Protein AF-A0A920HC04-F1 (afdb_monomer_lite)

pLDDT: mean 74.44, std 14.67, range [36.25, 90.38]

Secondary structure (DSSP, 8-state):
-------S--S--HHHHHHHHHHHHHHHHHHHHHHHHHHHHHHHHHHHS----SSTT----HHHHHHHHHHHHHHHHHTS-SHHHHHHHHHHHS-HHHHHHHHHHHHHHHHHHHHHHHHHHHTT-

Sequence (125 aa):
MNDIKIHNQLSNTPIDQTNRSKDIKLKESTEKMEAAFLNFVFKEMEKTIQKVKIDESSDNNLSSMMFSTVMADSIAEQGGFGLSETIYTSLAEKSFGSDLESLKNNADNFINVIELMKLKEMNSK

Structure (mmCIF, N/CA/C/O backbone):
data_AF-A0A920HC04-F1
#
_entry.id   AF-A0A920HC04-F1
#
loop_
_atom_site.group_PDB
_atom_site.id
_atom_site.type_symbol
_atom_site.label_atom_id
_atom_site.label_alt_id
_atom_site.label_comp_id
_atom_site.label_asym_id
_atom_site.label_entity_id
_atom_site.label_seq_id
_atom_site.pdbx_PDB_ins_code
_atom_site.Cartn_x
_atom_site.Cartn_y
_atom_site.Cartn_z
_atom_site.occupancy
_atom_site.B_iso_or_equiv
_atom_site.auth_seq_id
_atom_site.auth_comp_id
_atom_site.auth_asym_id
_atom_site.auth_atom_id
_atom_site.pdbx_PDB_model_num
ATOM 1 N N . MET A 1 1 ? -56.610 2.625 14.681 1.00 36.25 1 MET A N 1
ATOM 2 C CA . MET A 1 1 ? -55.980 2.655 13.347 1.00 36.25 1 MET A CA 1
ATOM 3 C C . MET A 1 1 ? -54.693 3.444 13.492 1.00 36.25 1 MET A C 1
ATOM 5 O O . MET A 1 1 ? -54.734 4.663 13.569 1.00 36.25 1 MET A O 1
ATOM 9 N N . ASN A 1 2 ? -53.599 2.715 13.717 1.00 40.47 2 ASN A N 1
ATOM 10 C CA . ASN A 1 2 ? -52.243 3.232 13.878 1.00 40.47 2 ASN A CA 1
ATOM 11 C C . ASN A 1 2 ? -51.518 2.976 12.561 1.00 40.47 2 ASN A C 1
ATOM 13 O O . ASN A 1 2 ? -51.006 1.878 12.371 1.00 40.47 2 ASN A O 1
ATOM 17 N N . ASP A 1 3 ? -51.466 3.973 11.686 1.00 44.91 3 ASP A N 1
ATOM 18 C CA . ASP A 1 3 ? -50.727 3.871 10.432 1.00 44.91 3 ASP A CA 1
ATOM 19 C C . ASP A 1 3 ? -49.570 4.875 10.439 1.00 44.91 3 ASP A C 1
ATOM 21 O O . ASP A 1 3 ? -49.711 6.064 10.163 1.00 44.91 3 ASP A O 1
ATOM 25 N N . ILE A 1 4 ? -48.422 4.356 10.881 1.00 49.97 4 ILE A N 1
ATOM 26 C CA . ILE A 1 4 ? -47.101 4.515 10.262 1.00 49.97 4 ILE A CA 1
ATOM 27 C C . ILE A 1 4 ? -46.841 5.911 9.661 1.00 49.97 4 ILE A C 1
ATOM 29 O O . ILE A 1 4 ? -46.933 6.138 8.458 1.00 49.97 4 ILE A O 1
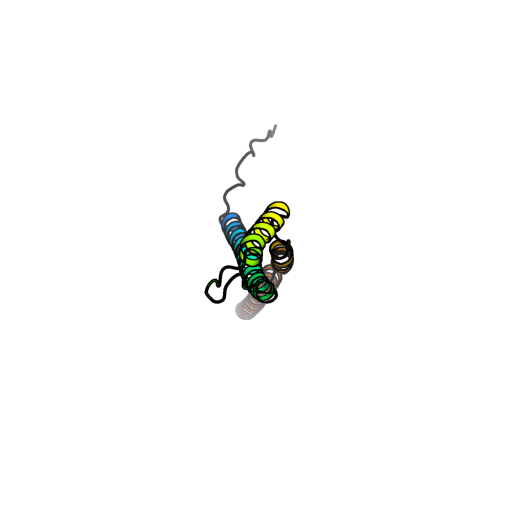ATOM 33 N N . LYS A 1 5 ? -46.389 6.834 10.512 1.00 48.19 5 LYS A N 1
ATOM 34 C CA . LYS A 1 5 ? -45.543 7.969 10.109 1.00 48.19 5 LYS A CA 1
ATOM 35 C C . LYS A 1 5 ? -44.256 7.986 10.928 1.00 48.19 5 LYS A C 1
ATOM 37 O O . LYS A 1 5 ? -43.932 8.968 11.583 1.00 48.19 5 LYS A O 1
ATOM 42 N N . ILE A 1 6 ? -43.523 6.876 10.890 1.00 48.75 6 ILE A N 1
ATOM 43 C CA . ILE A 1 6 ? -42.114 6.847 11.289 1.00 48.75 6 ILE A CA 1
ATOM 44 C C . ILE A 1 6 ? -41.311 6.559 10.025 1.00 48.75 6 ILE A C 1
ATOM 46 O O . ILE A 1 6 ? -40.970 5.424 9.709 1.00 48.75 6 ILE A O 1
ATOM 50 N N . HIS A 1 7 ? -41.085 7.607 9.242 1.00 49.78 7 HIS A N 1
ATOM 51 C CA . HIS A 1 7 ? -40.088 7.597 8.184 1.00 49.78 7 HIS A CA 1
ATOM 52 C C . HIS A 1 7 ? -39.201 8.827 8.376 1.00 49.78 7 HIS A C 1
ATOM 54 O O . HIS A 1 7 ? -39.704 9.943 8.486 1.00 49.78 7 HIS A O 1
ATOM 60 N N . ASN A 1 8 ? -37.890 8.581 8.411 1.00 48.53 8 ASN A N 1
ATOM 61 C CA . ASN A 1 8 ? -36.788 9.548 8.368 1.00 48.53 8 ASN A CA 1
ATOM 62 C C . ASN A 1 8 ? -36.451 10.384 9.609 1.00 48.53 8 ASN A C 1
ATOM 64 O O . ASN A 1 8 ? -36.326 11.601 9.522 1.00 48.53 8 ASN A O 1
ATOM 68 N N . GLN A 1 9 ? -36.116 9.731 10.723 1.00 42.62 9 GLN A N 1
ATOM 69 C CA . GLN A 1 9 ? -35.203 10.336 11.706 1.00 42.62 9 GLN A CA 1
ATOM 70 C C . GLN A 1 9 ? -34.185 9.315 12.223 1.00 42.62 9 GLN A C 1
ATOM 72 O O . GLN A 1 9 ? -34.245 8.923 13.378 1.00 42.62 9 GLN A O 1
ATOM 77 N N . LEU A 1 10 ? -33.265 8.851 11.371 1.00 45.19 10 LEU A N 1
ATOM 78 C CA . LEU A 1 10 ? -32.133 8.009 11.802 1.00 45.19 10 LEU A CA 1
ATOM 79 C C . LEU A 1 10 ? -30.861 8.224 10.961 1.00 45.19 10 LEU A C 1
ATOM 81 O O . LEU A 1 10 ? -30.045 7.326 10.801 1.00 45.19 10 LEU A O 1
ATOM 85 N N . SER A 1 11 ? -30.653 9.430 10.437 1.00 43.34 11 SER A N 1
ATOM 86 C CA . SER A 1 11 ? -29.382 9.805 9.811 1.00 43.34 11 SER A CA 1
ATOM 87 C C . SER A 1 11 ? -28.972 11.172 10.333 1.00 43.34 11 SER A C 1
ATOM 89 O O . SER A 1 11 ? -29.410 12.167 9.770 1.00 43.34 11 SER A O 1
ATOM 91 N N . ASN A 1 12 ? -28.265 11.218 11.466 1.00 47.62 12 ASN A N 1
ATOM 92 C CA . ASN A 1 12 ? -27.355 12.297 11.893 1.00 47.62 12 ASN A CA 1
ATOM 93 C C . ASN A 1 12 ? -26.950 12.075 13.362 1.00 47.62 12 ASN A C 1
ATOM 95 O O . ASN A 1 12 ? -27.324 12.834 14.254 1.00 47.62 12 ASN A O 1
ATOM 99 N N . THR A 1 13 ? -26.174 11.024 13.625 1.00 41.66 13 THR A N 1
ATOM 100 C CA . THR A 1 13 ? -25.407 10.880 14.870 1.00 41.66 13 THR A CA 1
ATOM 101 C C . THR A 1 13 ? -23.930 11.182 14.567 1.00 41.66 13 THR A C 1
ATOM 103 O O . THR A 1 13 ? -23.365 10.568 13.662 1.00 41.66 13 THR A O 1
ATOM 106 N N . PRO A 1 14 ? -23.256 12.087 15.307 1.00 53.41 14 PRO A N 1
ATOM 107 C CA . PRO A 1 14 ? -21.858 12.493 15.052 1.00 53.41 14 PRO A CA 1
ATOM 108 C C . PRO A 1 14 ? -20.814 11.358 15.181 1.00 53.41 14 PRO A C 1
ATOM 110 O O . PRO A 1 14 ? -19.645 11.521 14.829 1.00 53.41 14 PRO A O 1
ATOM 113 N N . ILE A 1 15 ? -21.237 10.185 15.655 1.00 51.94 15 ILE A N 1
ATOM 114 C CA . ILE A 1 15 ? -20.418 8.979 15.839 1.00 51.94 15 ILE A CA 1
ATOM 115 C C . ILE A 1 15 ? -20.092 8.303 14.490 1.00 51.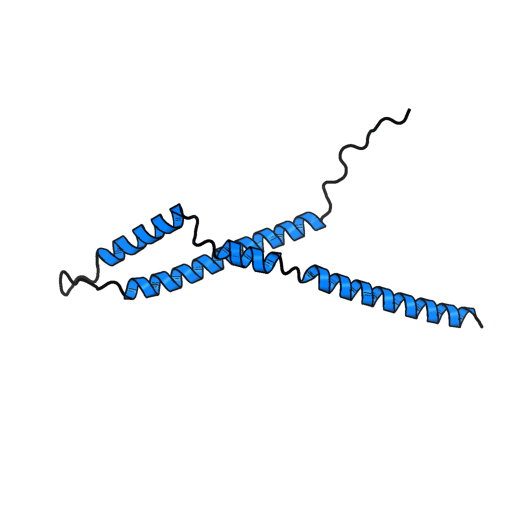94 15 ILE A C 1
ATOM 117 O O . ILE A 1 15 ? -19.024 7.713 14.336 1.00 51.94 15 ILE A O 1
ATOM 121 N N . ASP A 1 16 ? -20.959 8.438 13.484 1.00 53.81 16 ASP A N 1
ATOM 122 C CA . ASP A 1 16 ? -20.787 7.779 12.180 1.00 53.81 16 ASP A CA 1
ATOM 123 C C . ASP A 1 16 ? -19.748 8.504 11.295 1.00 53.81 16 ASP A C 1
ATOM 125 O O . ASP A 1 16 ? -18.893 7.903 10.643 1.00 53.81 16 ASP A O 1
ATOM 129 N N . GLN A 1 17 ? -19.716 9.838 11.365 1.00 56.88 17 GLN A N 1
ATOM 130 C CA . GLN A 1 17 ? -18.765 10.658 10.605 1.00 56.88 17 GLN A CA 1
ATOM 131 C C . GLN A 1 17 ? -17.318 10.514 11.098 1.00 56.88 17 GLN A C 1
ATOM 133 O O . GLN A 1 17 ? -16.377 10.569 10.300 1.00 56.88 17 GLN A O 1
ATOM 138 N N . THR A 1 18 ? -17.119 10.326 12.405 1.00 60.94 18 THR A N 1
ATOM 139 C CA . THR A 1 18 ? -15.781 10.205 13.004 1.00 60.94 18 THR A CA 1
ATOM 140 C C . THR A 1 18 ? -15.141 8.849 12.720 1.00 60.94 18 THR A C 1
ATOM 142 O O . THR A 1 18 ? -13.950 8.807 12.411 1.00 60.94 18 THR A O 1
ATOM 145 N N . ASN A 1 19 ? -15.916 7.761 12.739 1.00 66.06 19 ASN A N 1
ATOM 146 C CA . ASN A 1 19 ? -15.438 6.444 12.313 1.00 66.06 19 ASN A CA 1
ATOM 147 C C . ASN A 1 19 ? -15.133 6.413 10.816 1.00 66.06 19 ASN A C 1
ATOM 149 O O . ASN A 1 19 ? -14.036 6.013 10.436 1.00 66.06 19 ASN A O 1
ATOM 153 N N . ARG A 1 20 ? -16.019 6.960 9.977 1.00 69.75 20 ARG A N 1
ATOM 154 C CA . ARG A 1 20 ? -15.779 7.058 8.531 1.00 69.75 20 ARG A CA 1
ATOM 155 C C . ARG A 1 20 ? -14.534 7.883 8.191 1.00 69.75 20 ARG A C 1
ATOM 157 O O . ARG A 1 20 ? -13.772 7.525 7.304 1.00 69.75 20 ARG A O 1
ATOM 164 N N . SER A 1 21 ? -14.278 8.962 8.933 1.00 73.12 21 SER A N 1
ATOM 165 C CA . SER A 1 21 ? -13.070 9.781 8.749 1.00 73.12 21 SER A CA 1
ATOM 166 C C . SER A 1 21 ? -11.784 9.070 9.185 1.00 73.12 21 SER A C 1
ATOM 168 O O . SER A 1 21 ? -10.731 9.298 8.591 1.00 73.12 21 SER A O 1
ATOM 170 N N . LYS A 1 22 ? -11.835 8.234 10.231 1.00 75.69 22 LYS A N 1
ATOM 171 C CA . LYS A 1 22 ? -10.694 7.403 10.653 1.00 75.69 22 LYS A CA 1
ATOM 172 C C . LYS A 1 22 ? -10.409 6.301 9.640 1.00 75.69 22 LYS A C 1
ATOM 174 O O . LYS A 1 22 ? -9.249 6.070 9.325 1.00 75.69 22 LYS A O 1
ATOM 179 N N . ASP A 1 23 ? -11.460 5.684 9.121 1.00 80.88 23 ASP A N 1
ATOM 180 C CA . ASP A 1 23 ? -11.387 4.611 8.137 1.00 80.88 23 ASP A CA 1
ATOM 181 C C . ASP A 1 23 ? -10.747 5.073 6.819 1.00 80.88 23 ASP A C 1
ATOM 183 O O . ASP A 1 23 ? -9.769 4.490 6.355 1.00 80.88 23 ASP A O 1
ATOM 187 N N . ILE A 1 24 ? -11.194 6.223 6.298 1.00 83.44 24 ILE A N 1
ATOM 188 C CA . ILE A 1 24 ? -10.595 6.866 5.118 1.00 83.44 24 ILE A CA 1
ATOM 189 C C . ILE A 1 24 ? -9.105 7.153 5.350 1.00 83.44 24 ILE A C 1
ATOM 191 O O . ILE A 1 24 ? -8.270 6.832 4.509 1.00 83.44 24 ILE A O 1
ATOM 195 N N . LYS A 1 25 ? -8.746 7.712 6.514 1.00 86.06 25 LYS A N 1
ATOM 196 C CA . LYS A 1 25 ? -7.341 7.993 6.850 1.00 86.06 25 LYS A CA 1
ATOM 197 C C . LYS A 1 25 ? -6.501 6.728 6.981 1.00 86.06 25 LYS A C 1
ATOM 199 O O . LYS A 1 25 ? -5.321 6.760 6.630 1.00 86.06 25 LYS A O 1
ATOM 204 N N . LEU A 1 26 ? -7.070 5.648 7.512 1.00 85.00 26 LEU A N 1
ATOM 205 C CA . LEU A 1 26 ? -6.386 4.366 7.630 1.00 85.00 26 LEU A CA 1
ATOM 206 C C . LEU A 1 26 ? -6.077 3.820 6.237 1.00 85.00 26 LEU A C 1
ATOM 208 O O . LEU A 1 26 ? -4.915 3.537 5.956 1.00 85.00 26 LEU A O 1
ATOM 212 N N . LYS A 1 27 ? -7.074 3.800 5.348 1.00 87.12 27 LYS A N 1
ATOM 213 C CA . LYS A 1 27 ? -6.906 3.381 3.956 1.00 87.12 27 LYS A CA 1
ATOM 214 C C . LYS A 1 27 ? -5.839 4.206 3.227 1.00 87.12 27 LYS A C 1
ATOM 216 O O . LYS A 1 27 ? -4.856 3.647 2.745 1.00 87.12 27 LYS A O 1
ATOM 221 N N . GLU A 1 28 ? -5.938 5.535 3.265 1.00 88.25 28 GLU A N 1
ATOM 222 C CA . GLU A 1 28 ? -4.935 6.425 2.656 1.00 88.25 28 GLU A CA 1
ATOM 223 C C . GLU A 1 28 ? -3.521 6.204 3.221 1.00 88.25 28 GLU A C 1
ATOM 225 O O . GLU A 1 28 ? -2.522 6.322 2.510 1.00 88.25 28 GLU A O 1
ATOM 230 N N . SER A 1 29 ? -3.408 5.912 4.519 1.00 88.75 29 SER A N 1
ATOM 231 C CA . SER A 1 29 ? -2.110 5.658 5.154 1.00 88.75 29 SER A CA 1
ATOM 232 C C . SER A 1 29 ? -1.509 4.338 4.676 1.00 88.75 29 SER A C 1
ATOM 234 O O . SER A 1 29 ? -0.306 4.274 4.419 1.00 88.75 29 SER A O 1
ATOM 236 N N . THR A 1 30 ? -2.336 3.304 4.509 1.00 89.81 30 THR A N 1
ATOM 237 C CA . THR A 1 30 ? -1.898 2.011 3.971 1.00 89.81 30 THR A CA 1
ATOM 238 C C . THR A 1 30 ? -1.505 2.090 2.495 1.00 89.81 30 THR A C 1
ATOM 240 O O . THR A 1 30 ? -0.485 1.519 2.116 1.00 89.81 30 THR A O 1
ATOM 243 N N . GLU A 1 31 ? -2.216 2.878 1.683 1.00 89.81 31 GLU A N 1
ATOM 244 C CA . GLU A 1 31 ? -1.852 3.160 0.285 1.00 89.81 31 GLU A CA 1
ATOM 245 C C . GLU A 1 31 ? -0.503 3.890 0.192 1.00 89.81 31 GLU A C 1
ATOM 247 O O . GLU A 1 31 ? 0.375 3.514 -0.586 1.00 89.81 31 GLU A O 1
ATOM 252 N N . LYS A 1 32 ? -0.276 4.900 1.045 1.00 89.44 32 LYS A N 1
ATOM 253 C CA . LYS A 1 32 ? 1.016 5.607 1.115 1.00 89.44 32 LYS A CA 1
ATOM 254 C C . LYS A 1 32 ? 2.159 4.694 1.554 1.00 89.44 32 LYS A C 1
ATOM 256 O O . LYS A 1 32 ? 3.279 4.849 1.067 1.00 89.44 32 LYS A O 1
ATOM 261 N N . MET A 1 33 ? 1.894 3.760 2.464 1.00 90.00 33 MET A N 1
ATOM 262 C CA . MET A 1 33 ? 2.881 2.782 2.916 1.00 90.00 33 MET A CA 1
ATOM 263 C C . MET A 1 33 ? 3.286 1.834 1.782 1.00 90.00 33 MET A C 1
ATOM 265 O O . MET A 1 33 ? 4.481 1.622 1.570 1.00 90.00 33 MET A O 1
ATOM 269 N N . GLU A 1 34 ? 2.315 1.325 1.019 1.00 88.69 34 GLU A N 1
ATOM 270 C CA . GLU A 1 34 ? 2.575 0.526 -0.181 1.00 88.69 34 GLU A CA 1
ATOM 271 C C . GLU A 1 34 ? 3.394 1.325 -1.203 1.00 88.69 34 GLU A C 1
ATOM 273 O O . GLU A 1 34 ? 4.445 0.863 -1.638 1.00 88.69 34 GLU A O 1
ATOM 278 N N . ALA A 1 35 ? 3.006 2.566 -1.507 1.00 88.94 35 ALA A N 1
ATOM 279 C CA . ALA A 1 35 ? 3.747 3.416 -2.438 1.00 88.94 35 ALA A CA 1
ATOM 280 C C . ALA A 1 35 ? 5.205 3.659 -2.001 1.00 88.94 35 ALA A C 1
ATOM 282 O O . ALA A 1 35 ? 6.125 3.628 -2.823 1.00 88.94 35 ALA A O 1
ATOM 283 N N . ALA A 1 36 ? 5.447 3.891 -0.708 1.00 88.62 36 ALA A N 1
ATOM 284 C CA . ALA A 1 36 ? 6.797 4.062 -0.175 1.00 88.62 36 ALA A CA 1
ATOM 285 C C . ALA A 1 36 ? 7.632 2.778 -0.302 1.00 88.62 36 ALA A C 1
ATOM 287 O O . ALA A 1 36 ? 8.801 2.837 -0.693 1.00 88.62 36 ALA A O 1
ATOM 288 N N . PHE A 1 37 ? 7.026 1.624 -0.016 1.00 90.38 37 PHE A N 1
ATOM 289 C CA . PHE A 1 37 ? 7.671 0.324 -0.155 1.00 90.38 37 PHE A CA 1
ATOM 290 C C . PHE A 1 37 ? 8.025 0.017 -1.613 1.00 90.38 37 PHE A C 1
ATOM 292 O O . PHE A 1 37 ? 9.167 -0.327 -1.907 1.00 90.38 37 PHE A O 1
ATOM 299 N N . LEU A 1 38 ? 7.089 0.217 -2.541 1.00 88.62 38 LEU A N 1
ATOM 300 C CA . LEU A 1 38 ? 7.322 -0.013 -3.965 1.00 88.62 38 LEU A CA 1
ATOM 301 C C . LEU A 1 38 ? 8.416 0.897 -4.515 1.00 88.62 38 LEU A C 1
ATOM 303 O O . LEU A 1 38 ? 9.309 0.424 -5.208 1.00 88.62 38 LEU A O 1
ATOM 307 N N . ASN A 1 39 ? 8.425 2.174 -4.131 1.00 87.19 39 ASN A N 1
ATOM 308 C CA . ASN A 1 39 ? 9.513 3.083 -4.489 1.00 87.19 39 ASN A CA 1
ATOM 309 C C . ASN A 1 39 ? 10.876 2.594 -3.990 1.00 87.19 39 ASN A C 1
ATOM 311 O O . ASN A 1 39 ? 11.876 2.737 -4.693 1.00 87.19 39 ASN A O 1
ATOM 315 N N . PHE A 1 40 ? 10.938 2.036 -2.780 1.00 88.19 40 PHE A N 1
ATOM 316 C CA . PHE A 1 40 ? 12.170 1.456 -2.257 1.00 88.19 40 PHE A CA 1
ATOM 317 C C . PHE A 1 40 ? 12.603 0.238 -3.082 1.00 88.19 40 PHE A C 1
ATOM 319 O O . PHE A 1 40 ? 13.737 0.191 -3.554 1.00 88.19 40 PHE A O 1
ATOM 326 N N . VAL A 1 41 ? 11.689 -0.703 -3.329 1.00 89.00 41 VAL A N 1
ATOM 327 C CA . VAL A 1 41 ? 11.975 -1.917 -4.104 1.00 89.00 41 VAL A CA 1
ATOM 328 C C . VAL A 1 41 ? 12.379 -1.578 -5.540 1.00 89.00 41 VAL A C 1
ATOM 330 O O . VAL A 1 41 ? 13.380 -2.100 -6.020 1.00 89.00 41 VAL A O 1
ATOM 333 N N . PHE A 1 42 ? 11.675 -0.670 -6.219 1.00 87.31 42 PHE A N 1
ATOM 334 C CA . PHE A 1 42 ? 12.006 -0.267 -7.588 1.00 87.31 42 PHE A CA 1
ATOM 335 C C . PHE A 1 42 ? 13.357 0.407 -7.696 1.00 87.31 42 PHE A C 1
ATOM 337 O O . PHE A 1 42 ? 14.086 0.109 -8.635 1.00 87.31 42 PHE A O 1
ATOM 344 N N . LYS A 1 43 ? 13.738 1.235 -6.721 1.00 85.88 43 LYS A N 1
ATOM 345 C CA . LYS A 1 43 ? 15.086 1.813 -6.687 1.00 85.88 43 LYS A CA 1
ATOM 346 C C . LYS A 1 43 ? 16.165 0.747 -6.546 1.00 85.88 43 LYS A C 1
ATOM 348 O O . LYS A 1 43 ? 17.207 0.860 -7.182 1.00 85.88 43 LYS A O 1
ATOM 353 N N . GLU A 1 44 ? 15.944 -0.279 -5.727 1.00 87.94 44 GLU A N 1
ATOM 354 C CA . GLU A 1 44 ? 16.901 -1.384 -5.615 1.00 87.94 44 GLU A CA 1
ATOM 355 C C . GLU A 1 44 ? 16.920 -2.255 -6.877 1.00 87.94 44 GLU A C 1
ATOM 357 O O . GLU A 1 44 ? 17.995 -2.622 -7.347 1.00 87.94 44 GLU A O 1
ATOM 362 N N . MET A 1 45 ? 15.760 -2.522 -7.483 1.00 86.38 45 MET A N 1
ATOM 363 C CA . MET A 1 45 ? 15.676 -3.256 -8.749 1.00 86.38 45 MET A CA 1
ATOM 364 C C . MET A 1 45 ? 16.343 -2.494 -9.897 1.00 86.38 45 MET A C 1
ATOM 366 O O . MET A 1 45 ? 17.080 -3.096 -10.675 1.00 86.38 45 MET A O 1
ATOM 370 N N . GLU A 1 46 ? 16.178 -1.174 -9.971 1.00 82.94 46 GLU A N 1
ATOM 371 C CA . GLU A 1 46 ? 16.813 -0.336 -10.989 1.00 82.94 46 GLU A CA 1
ATOM 372 C C . GLU A 1 46 ? 18.346 -0.440 -10.941 1.00 82.94 46 GLU A C 1
ATOM 374 O O . GLU A 1 46 ? 18.996 -0.514 -11.984 1.00 82.94 46 GLU A O 1
ATOM 379 N N . LYS A 1 47 ? 18.945 -0.543 -9.745 1.00 83.56 47 LYS A N 1
ATOM 380 C CA . LYS A 1 47 ? 20.401 -0.729 -9.595 1.00 83.56 47 LYS A CA 1
ATOM 381 C C . LYS A 1 47 ? 20.912 -2.036 -10.202 1.00 83.56 47 LYS A C 1
ATOM 383 O O . LYS A 1 47 ? 22.093 -2.119 -10.532 1.00 83.56 47 LYS A O 1
ATOM 388 N N . THR A 1 48 ? 20.055 -3.049 -10.339 1.00 84.44 48 THR A N 1
ATOM 389 C CA . THR A 1 48 ? 20.421 -4.337 -10.954 1.00 84.44 48 THR A CA 1
ATOM 390 C C . THR A 1 48 ? 20.419 -4.289 -12.482 1.00 84.44 48 THR A C 1
ATOM 392 O O . THR A 1 48 ? 20.978 -5.178 -13.128 1.00 84.44 48 THR A O 1
ATOM 395 N N . ILE A 1 49 ? 19.838 -3.243 -13.078 1.00 78.06 49 ILE A N 1
ATOM 396 C CA . ILE A 1 49 ? 19.822 -3.065 -14.527 1.00 78.06 49 ILE A CA 1
ATOM 397 C C . ILE A 1 49 ? 21.231 -2.693 -14.977 1.00 78.06 49 ILE A C 1
ATOM 399 O O . ILE A 1 49 ? 21.750 -1.618 -14.666 1.00 78.06 49 ILE A O 1
ATOM 403 N N . GLN A 1 50 ? 21.857 -3.591 -15.740 1.00 67.00 50 GLN A N 1
ATOM 404 C CA . GLN A 1 50 ? 23.185 -3.362 -16.296 1.00 67.00 50 GLN A CA 1
ATOM 405 C C . GLN A 1 50 ? 23.174 -2.090 -17.143 1.00 67.00 50 GLN A C 1
ATOM 407 O O . GLN A 1 50 ? 22.473 -2.015 -18.154 1.00 67.00 50 GLN A O 1
ATOM 412 N N . LYS A 1 51 ? 23.959 -1.091 -16.727 1.00 66.44 51 LYS A N 1
ATOM 413 C CA . LYS A 1 51 ? 24.200 0.137 -17.489 1.00 66.44 51 LYS A CA 1
ATOM 414 C C . LYS A 1 51 ? 25.019 -0.200 -18.728 1.00 66.44 51 LYS A C 1
ATOM 416 O O . LYS A 1 51 ? 26.244 -0.250 -18.664 1.00 66.44 51 LYS A O 1
ATOM 421 N N . VAL A 1 52 ? 24.341 -0.464 -19.845 1.00 58.56 52 VAL A N 1
ATOM 422 C CA . VAL A 1 52 ? 24.996 -0.605 -21.148 1.00 58.56 52 VAL A CA 1
ATOM 423 C C . VAL A 1 52 ? 25.506 0.779 -21.535 1.00 58.56 52 VAL A C 1
ATOM 425 O O . VAL A 1 52 ? 24.738 1.640 -21.957 1.00 58.56 52 VAL A O 1
ATOM 428 N N . LYS A 1 53 ? 26.801 1.019 -21.317 1.00 56.28 53 LYS A N 1
ATOM 429 C CA . LYS A 1 53 ? 27.463 2.248 -21.752 1.00 56.28 53 LYS A CA 1
ATOM 430 C C . LYS A 1 53 ? 27.623 2.186 -23.268 1.00 56.28 53 LYS A C 1
ATOM 432 O O . LYS A 1 53 ? 28.444 1.423 -23.765 1.00 56.28 53 LYS A O 1
ATOM 437 N N . ILE A 1 54 ? 26.805 2.949 -23.988 1.00 61.50 54 ILE A N 1
ATOM 438 C CA . ILE A 1 54 ? 26.920 3.102 -25.449 1.00 61.50 54 ILE A CA 1
ATOM 439 C C . ILE A 1 54 ? 28.085 4.054 -25.795 1.00 61.50 54 ILE A C 1
ATOM 441 O O . ILE A 1 54 ? 28.660 3.948 -26.873 1.00 61.50 54 ILE A O 1
ATOM 445 N N . ASP A 1 55 ? 28.484 4.918 -24.856 1.00 58.06 55 ASP A N 1
ATOM 446 C CA . ASP A 1 55 ? 29.675 5.769 -24.918 1.00 58.06 55 ASP A CA 1
ATOM 447 C C . ASP A 1 55 ? 30.158 6.084 -23.484 1.00 58.06 55 ASP A C 1
ATOM 449 O O . ASP A 1 55 ? 29.347 6.079 -22.551 1.00 58.06 55 ASP A O 1
ATOM 453 N N . GLU A 1 56 ? 31.451 6.364 -23.279 1.00 58.84 56 GLU A N 1
ATOM 454 C CA . GLU A 1 56 ? 32.035 6.682 -21.956 1.00 58.84 56 GLU A CA 1
ATOM 455 C C . GLU A 1 56 ? 31.402 7.925 -21.302 1.00 58.84 56 GLU A C 1
ATOM 457 O O . GLU A 1 56 ? 31.496 8.100 -20.086 1.00 58.84 56 GLU A O 1
ATOM 462 N N . SER A 1 57 ? 30.717 8.748 -22.101 1.00 59.09 57 SER A N 1
ATOM 463 C CA . SER A 1 57 ? 30.096 10.015 -21.714 1.00 59.09 57 SER A CA 1
ATOM 464 C C . SER A 1 57 ? 28.581 9.943 -21.443 1.00 59.09 57 SER A C 1
ATOM 466 O O . SER A 1 57 ? 28.002 10.916 -20.957 1.00 59.09 57 SER A O 1
ATOM 468 N N . SER A 1 58 ? 27.921 8.811 -21.725 1.00 56.22 58 SER A N 1
ATOM 469 C CA . SER A 1 58 ? 26.459 8.677 -21.624 1.00 56.22 58 SER A CA 1
ATOM 470 C C . SER A 1 58 ? 26.038 7.797 -20.445 1.00 56.22 58 SER A C 1
ATOM 472 O O . SER A 1 58 ? 26.019 6.570 -20.543 1.00 56.22 58 SER A O 1
ATOM 474 N N . ASP A 1 59 ? 25.600 8.431 -19.355 1.00 59.12 59 ASP A N 1
ATOM 475 C CA . ASP A 1 59 ? 24.972 7.763 -18.201 1.00 59.12 59 ASP A CA 1
ATOM 476 C C . ASP A 1 59 ? 23.521 7.301 -18.463 1.00 59.12 59 ASP A C 1
ATOM 478 O O . ASP A 1 59 ? 22.920 6.613 -17.632 1.00 59.12 59 ASP A O 1
ATOM 482 N N . ASN A 1 60 ? 22.956 7.642 -19.626 1.00 59.59 60 ASN A N 1
ATOM 483 C CA . ASN A 1 60 ? 21.583 7.310 -19.992 1.00 59.59 60 ASN A CA 1
ATOM 484 C C . ASN A 1 60 ? 21.495 5.886 -20.555 1.00 59.59 60 ASN A C 1
ATOM 486 O O . ASN A 1 60 ? 21.852 5.629 -21.705 1.00 59.59 60 ASN A O 1
ATOM 490 N N . ASN A 1 61 ? 20.989 4.959 -19.742 1.00 69.81 61 ASN A N 1
ATOM 491 C CA . ASN A 1 61 ? 20.681 3.598 -20.164 1.00 69.81 61 ASN A CA 1
ATOM 492 C C . ASN A 1 61 ? 19.198 3.495 -20.541 1.00 69.81 61 ASN A C 1
ATOM 494 O O . ASN A 1 61 ? 18.332 3.590 -19.668 1.00 69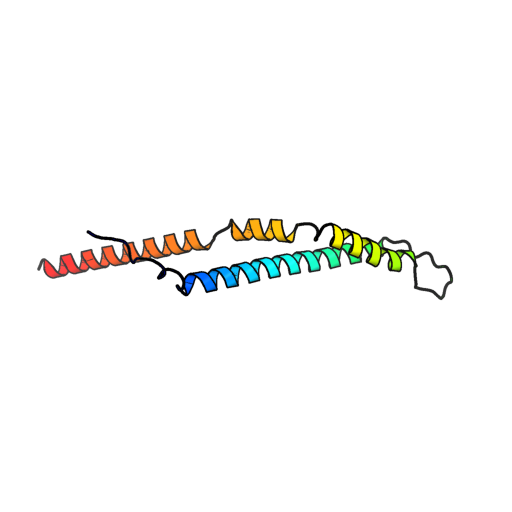.81 61 ASN A O 1
ATOM 498 N N . LEU A 1 62 ? 18.910 3.249 -21.823 1.00 77.00 62 LEU A N 1
ATOM 499 C CA . LEU A 1 62 ? 17.553 3.036 -22.344 1.00 77.00 62 LEU A CA 1
ATOM 500 C C . LEU A 1 62 ? 16.758 2.020 -21.506 1.00 77.00 62 LEU A C 1
ATOM 502 O O . LEU A 1 62 ? 15.568 2.215 -21.273 1.00 77.00 62 LEU A O 1
ATOM 506 N N . SER A 1 63 ? 17.415 0.976 -20.994 1.00 75.50 63 SER A N 1
ATOM 507 C CA . SER A 1 63 ? 16.777 -0.040 -20.154 1.00 75.50 63 SER A CA 1
ATOM 508 C C . SER A 1 63 ? 16.270 0.515 -18.817 1.00 75.50 63 SER A C 1
ATOM 510 O O . SER A 1 63 ? 15.215 0.094 -18.359 1.00 75.50 63 SER A O 1
ATOM 512 N N . SER A 1 64 ? 16.971 1.479 -18.204 1.00 73.62 64 SER A N 1
ATOM 513 C CA . SER A 1 64 ? 16.507 2.161 -16.977 1.00 73.62 64 SER A CA 1
ATOM 514 C C . SER A 1 64 ? 15.356 3.130 -17.284 1.00 73.62 64 SER A C 1
ATOM 516 O O . SER A 1 64 ? 14.383 3.181 -16.531 1.00 73.62 64 SER A O 1
ATOM 518 N N . MET A 1 65 ? 15.386 3.803 -18.443 1.00 78.06 65 MET A N 1
ATOM 519 C CA . MET A 1 65 ? 14.276 4.665 -18.877 1.00 78.06 65 MET A CA 1
ATOM 520 C C . MET A 1 65 ? 12.990 3.862 -19.128 1.00 78.06 65 MET A C 1
ATOM 522 O O . MET A 1 65 ? 11.921 4.258 -18.674 1.00 78.06 65 MET A O 1
ATOM 526 N N . MET A 1 66 ? 13.097 2.710 -19.797 1.00 84.62 66 MET A N 1
ATOM 527 C CA . MET A 1 66 ? 11.958 1.831 -20.097 1.00 84.62 66 MET A CA 1
ATOM 528 C C . MET A 1 66 ? 11.445 1.096 -18.851 1.00 84.62 66 MET A C 1
ATOM 530 O O . MET A 1 66 ? 10.252 0.821 -18.749 1.00 84.62 66 MET A O 1
ATOM 534 N N . PHE A 1 67 ? 12.325 0.794 -17.890 1.00 86.06 67 PHE A N 1
ATOM 535 C CA . PHE A 1 67 ? 11.969 0.089 -16.658 1.00 86.06 67 PHE A CA 1
ATOM 536 C C . PHE A 1 67 ? 10.886 0.812 -15.862 1.00 86.06 67 PHE A C 1
ATOM 538 O O . PHE A 1 67 ? 9.896 0.194 -15.476 1.00 86.06 67 PHE A O 1
ATOM 545 N N . SER A 1 68 ? 11.049 2.121 -15.656 1.00 81.19 68 SER A N 1
ATOM 546 C CA . SER A 1 68 ? 10.080 2.915 -14.895 1.00 81.19 68 SER A CA 1
ATOM 547 C C . SER A 1 68 ? 8.704 2.919 -15.563 1.00 81.19 68 SER A C 1
ATOM 549 O O . SER A 1 68 ? 7.697 2.789 -14.873 1.00 81.19 68 SER A O 1
ATOM 551 N N . THR A 1 69 ? 8.657 3.009 -16.897 1.00 85.38 69 THR A N 1
ATOM 552 C CA . THR A 1 69 ? 7.409 2.967 -17.673 1.00 85.38 69 THR A CA 1
ATOM 553 C C . THR A 1 69 ? 6.724 1.609 -17.567 1.00 85.38 69 THR A C 1
ATOM 555 O O . THR A 1 69 ? 5.565 1.554 -17.178 1.00 85.38 69 THR A O 1
ATOM 558 N N . VAL A 1 70 ? 7.443 0.509 -17.819 1.00 87.06 70 VAL A N 1
ATOM 559 C CA . VAL A 1 70 ? 6.866 -0.848 -17.758 1.00 87.06 70 VAL A CA 1
ATOM 560 C C . VAL A 1 70 ? 6.371 -1.181 -16.351 1.00 87.06 70 VAL A C 1
ATOM 562 O O . VAL A 1 70 ? 5.304 -1.771 -16.191 1.00 87.06 70 VAL A O 1
ATOM 565 N N . MET A 1 71 ? 7.125 -0.787 -15.322 1.00 86.12 71 MET A N 1
ATOM 566 C CA . MET A 1 71 ? 6.703 -0.977 -13.936 1.00 86.12 71 MET A CA 1
ATOM 567 C C . MET A 1 71 ? 5.463 -0.144 -13.612 1.00 86.12 71 MET A C 1
ATOM 569 O O . MET A 1 71 ? 4.520 -0.675 -13.037 1.00 86.12 71 MET A O 1
ATOM 573 N N . ALA A 1 72 ? 5.428 1.134 -14.000 1.00 83.69 72 ALA A N 1
ATOM 574 C CA . ALA A 1 72 ? 4.267 1.988 -13.768 1.00 83.69 72 ALA A CA 1
ATOM 575 C C . ALA A 1 72 ? 3.006 1.457 -14.470 1.00 83.69 72 ALA A C 1
ATOM 577 O O . ALA A 1 72 ? 1.959 1.371 -13.828 1.00 83.69 72 ALA A O 1
ATOM 578 N N . ASP A 1 73 ? 3.120 1.044 -15.735 1.00 85.31 73 ASP A N 1
ATOM 579 C CA . ASP A 1 73 ? 2.012 0.473 -16.508 1.00 85.31 73 ASP A CA 1
ATOM 580 C C . ASP A 1 73 ? 1.497 -0.817 -15.855 1.00 85.31 73 ASP A C 1
ATOM 582 O O . ASP A 1 73 ? 0.303 -0.941 -15.582 1.00 85.31 73 ASP A O 1
ATOM 586 N N . SER A 1 74 ? 2.397 -1.740 -15.492 1.00 86.00 74 SER A N 1
ATOM 587 C CA . SER A 1 74 ? 2.019 -3.003 -14.842 1.00 86.00 74 SER A CA 1
ATOM 588 C C . SER A 1 74 ? 1.313 -2.794 -13.498 1.00 86.00 74 SER A C 1
ATOM 590 O O . SER A 1 74 ? 0.426 -3.570 -13.145 1.00 86.00 74 SER A O 1
ATOM 592 N N . ILE A 1 75 ? 1.711 -1.781 -12.727 1.00 85.19 75 ILE A N 1
ATOM 593 C CA . ILE A 1 75 ? 1.091 -1.461 -11.433 1.00 85.19 75 ILE A CA 1
ATOM 594 C C . ILE A 1 75 ? -0.269 -0.809 -11.632 1.00 85.19 75 ILE A C 1
ATOM 596 O O . ILE A 1 75 ? -1.205 -1.124 -10.899 1.00 85.19 75 ILE A O 1
ATOM 600 N N . ALA A 1 76 ? -0.380 0.099 -12.603 1.00 81.00 76 ALA A N 1
ATOM 601 C CA . ALA A 1 76 ? -1.633 0.764 -12.924 1.00 81.00 76 ALA A CA 1
ATOM 602 C C . ALA A 1 76 ? -2.689 -0.243 -13.403 1.00 81.00 76 ALA A C 1
ATOM 604 O O . ALA A 1 76 ? -3.833 -0.168 -12.960 1.00 81.00 76 ALA A O 1
ATOM 605 N N . GLU A 1 77 ? -2.303 -1.219 -14.234 1.00 80.19 77 GLU A N 1
ATOM 606 C CA . GLU A 1 77 ? -3.187 -2.303 -14.685 1.00 80.19 77 GLU A CA 1
ATOM 607 C C . GLU A 1 77 ? -3.661 -3.207 -13.538 1.00 80.19 77 GLU A C 1
ATOM 609 O O . GLU A 1 77 ? -4.821 -3.616 -13.514 1.00 80.19 77 GLU A O 1
ATOM 614 N N . GLN A 1 78 ? -2.786 -3.508 -12.574 1.00 79.31 78 GLN A N 1
ATOM 615 C CA . GLN A 1 78 ? -3.121 -4.358 -11.424 1.00 79.31 78 GLN A CA 1
ATOM 616 C C . GLN A 1 78 ? -3.805 -3.594 -10.280 1.00 79.31 78 GLN A C 1
ATOM 618 O O . GLN A 1 78 ? -4.342 -4.214 -9.365 1.00 79.31 78 GLN A O 1
ATOM 623 N N . GLY A 1 79 ? -3.831 -2.258 -10.335 1.00 74.94 79 GLY A N 1
ATOM 624 C CA . GLY A 1 79 ? -4.374 -1.418 -9.267 1.00 74.94 79 GLY A CA 1
ATOM 625 C C . GLY A 1 79 ? -3.510 -1.407 -8.000 1.00 74.94 79 GLY A C 1
ATOM 626 O O . GLY A 1 79 ? -4.039 -1.221 -6.907 1.00 74.94 79 GLY A O 1
ATOM 627 N N . GLY A 1 80 ? -2.196 -1.613 -8.132 1.00 81.56 80 GLY A N 1
ATOM 628 C CA . GLY A 1 80 ? -1.277 -1.830 -7.009 1.00 81.56 80 GLY A CA 1
ATOM 629 C C . GLY A 1 80 ? -0.898 -3.302 -6.822 1.00 81.56 80 GLY A C 1
ATOM 630 O O . GLY A 1 80 ? -1.253 -4.155 -7.628 1.00 81.56 80 GLY A O 1
ATOM 631 N N . PHE A 1 81 ? -0.167 -3.610 -5.748 1.00 84.62 81 PHE A N 1
ATOM 632 C CA . PHE A 1 81 ? 0.183 -4.988 -5.373 1.00 84.62 81 PHE A CA 1
ATOM 633 C C . PHE A 1 81 ? -0.798 -5.578 -4.348 1.00 84.62 81 PHE A C 1
ATOM 635 O O . PHE A 1 81 ? -0.630 -6.718 -3.914 1.00 84.62 81 PHE A O 1
ATOM 642 N N . GLY A 1 82 ? -1.813 -4.811 -3.931 1.00 85.38 82 GLY A N 1
ATOM 643 C CA . GLY A 1 82 ? -2.812 -5.236 -2.946 1.00 85.38 82 GLY A CA 1
ATOM 644 C C . GLY A 1 82 ? -2.267 -5.320 -1.517 1.00 85.38 82 GLY A C 1
ATOM 645 O O . GLY A 1 82 ? -2.932 -5.851 -0.620 1.00 85.38 82 GLY A O 1
ATOM 646 N N . LEU A 1 83 ? -1.062 -4.792 -1.275 1.00 87.75 83 LEU A N 1
ATOM 647 C CA . LEU A 1 83 ? -0.474 -4.768 0.062 1.00 87.75 83 LEU A CA 1
ATOM 648 C C . LEU A 1 83 ? -1.244 -3.807 0.963 1.00 87.75 83 LEU A C 1
ATOM 650 O O . LEU A 1 83 ? -1.515 -4.147 2.113 1.00 87.75 83 LEU A O 1
ATOM 654 N N . SER A 1 84 ? -1.639 -2.645 0.437 1.00 88.38 84 SER A N 1
ATOM 655 C CA . SER A 1 84 ? -2.462 -1.675 1.164 1.00 88.38 84 SER A CA 1
ATOM 656 C C . SER A 1 84 ? -3.760 -2.295 1.679 1.00 88.38 84 SER A C 1
ATOM 658 O O . SER A 1 84 ? -4.033 -2.179 2.868 1.00 88.38 84 SER A O 1
ATOM 660 N N . GLU A 1 85 ? -4.492 -3.036 0.845 1.00 87.25 85 GLU A N 1
ATOM 661 C CA . GLU A 1 85 ? -5.736 -3.724 1.227 1.00 87.25 85 GLU A CA 1
ATOM 662 C C . GLU A 1 85 ? -5.501 -4.789 2.310 1.00 87.25 85 GLU A C 1
ATOM 664 O O . GLU A 1 85 ? -6.250 -4.883 3.283 1.00 87.25 85 GLU A O 1
ATOM 669 N N . THR A 1 86 ? -4.417 -5.561 2.186 1.00 87.56 86 THR A N 1
ATOM 670 C CA . THR A 1 86 ? -4.053 -6.596 3.169 1.00 87.56 86 THR A CA 1
ATOM 671 C C . THR A 1 86 ? -3.715 -5.979 4.529 1.00 87.56 86 THR A C 1
ATOM 673 O O . THR A 1 86 ? -4.152 -6.465 5.578 1.00 87.56 86 THR A O 1
ATOM 676 N N . ILE A 1 87 ? -2.945 -4.888 4.525 1.00 85.88 87 ILE A N 1
ATOM 677 C CA . ILE A 1 87 ? -2.566 -4.153 5.736 1.00 85.88 87 ILE A CA 1
ATOM 678 C C . ILE A 1 87 ? -3.793 -3.464 6.336 1.00 85.88 87 ILE A C 1
ATOM 680 O O . ILE A 1 87 ? -3.989 -3.526 7.549 1.00 85.88 87 ILE A O 1
ATOM 684 N N . TYR A 1 88 ? -4.628 -2.844 5.501 1.00 88.56 88 TYR A N 1
ATOM 685 C CA . TYR A 1 88 ? -5.870 -2.198 5.908 1.00 88.56 88 TYR A CA 1
ATOM 686 C C . TYR A 1 88 ? -6.800 -3.198 6.588 1.00 88.56 88 TYR A C 1
ATOM 688 O O . TYR A 1 88 ? -7.182 -2.966 7.730 1.00 88.56 88 TYR A O 1
ATOM 696 N N . THR A 1 89 ? -7.068 -4.342 5.956 1.00 86.31 89 THR A N 1
ATOM 697 C CA . THR A 1 89 ? -7.910 -5.409 6.518 1.00 86.31 89 THR A CA 1
ATOM 698 C C . THR A 1 89 ? -7.354 -5.889 7.855 1.00 86.31 89 THR A C 1
ATOM 700 O O . THR A 1 89 ? -8.070 -5.915 8.850 1.00 86.31 89 THR A O 1
ATOM 703 N N . SER A 1 90 ? -6.045 -6.151 7.929 1.00 84.56 90 SER A N 1
ATOM 704 C CA . SER A 1 90 ? -5.394 -6.599 9.169 1.00 84.56 90 SER A CA 1
ATOM 705 C C . SER A 1 90 ? -5.499 -5.579 10.310 1.00 84.56 90 SER A C 1
ATOM 707 O O . SER A 1 90 ? -5.571 -5.953 11.481 1.00 84.56 90 SER A O 1
ATOM 709 N N . LEU A 1 91 ? -5.473 -4.282 9.994 1.00 81.38 91 LEU A N 1
ATOM 710 C CA . LEU A 1 91 ? -5.583 -3.202 10.976 1.00 81.38 91 LEU A CA 1
ATOM 711 C C . LEU A 1 91 ? -7.038 -2.893 11.342 1.00 81.38 91 LEU A C 1
ATOM 713 O O . LEU A 1 91 ? -7.310 -2.579 12.498 1.00 81.38 91 LEU A O 1
ATOM 717 N N . ALA A 1 92 ? -7.955 -2.992 10.383 1.00 82.19 92 ALA A N 1
ATOM 718 C CA . ALA A 1 92 ? -9.380 -2.753 10.569 1.00 82.19 92 ALA A CA 1
ATOM 719 C C . ALA A 1 92 ? -10.043 -3.892 11.360 1.00 82.19 92 ALA A C 1
ATOM 721 O O . ALA A 1 92 ? -10.809 -3.630 12.286 1.00 82.19 92 ALA A O 1
ATOM 722 N N . GLU A 1 93 ? -9.701 -5.150 11.061 1.00 71.31 93 GLU A N 1
ATOM 723 C CA . GLU A 1 93 ? -10.171 -6.323 11.811 1.00 71.31 93 GLU A CA 1
ATOM 724 C C . GLU A 1 93 ? -9.636 -6.334 13.244 1.00 71.31 93 GLU A C 1
ATOM 726 O O . GLU A 1 93 ? -10.311 -6.785 14.173 1.00 71.31 93 GLU A O 1
ATOM 731 N N . LYS A 1 94 ? -8.444 -5.769 13.460 1.00 65.31 94 LYS A N 1
ATOM 732 C CA . LYS A 1 94 ? -7.875 -5.565 14.790 1.00 65.31 94 LYS A CA 1
ATOM 733 C C . LYS A 1 94 ? -8.503 -4.335 15.449 1.00 65.31 94 LYS A C 1
ATOM 735 O O . LYS A 1 94 ? -7.832 -3.349 15.750 1.00 65.31 94 LYS A O 1
ATOM 740 N N . SER A 1 95 ? -9.810 -4.403 15.698 1.00 58.22 95 SER A N 1
ATOM 741 C CA . SER A 1 95 ? -10.540 -3.431 16.512 1.00 58.22 95 SER A CA 1
ATOM 742 C C . SER A 1 95 ? -9.978 -3.423 17.939 1.00 58.22 95 SER A C 1
ATOM 744 O O . SER A 1 95 ? -10.445 -4.119 18.835 1.00 58.22 95 SER A O 1
ATOM 746 N N . PHE A 1 96 ? -8.973 -2.582 18.173 1.00 57.59 96 PHE A N 1
ATOM 747 C CA . 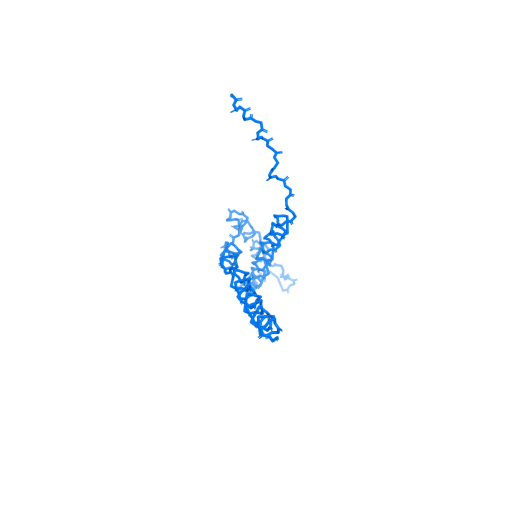PHE A 1 96 ? -8.487 -2.246 19.513 1.00 57.59 96 PHE A CA 1
ATOM 748 C C . PHE A 1 96 ? -9.539 -1.485 20.345 1.00 57.59 96 PHE A C 1
ATOM 750 O O . PHE A 1 96 ? -9.396 -1.361 21.560 1.00 57.59 96 PHE A O 1
ATOM 757 N N . GLY A 1 97 ? -10.588 -0.952 19.706 1.00 57.41 97 GLY A N 1
ATOM 758 C CA . GLY A 1 97 ? -11.610 -0.128 20.354 1.00 57.41 97 GLY A CA 1
ATOM 759 C C . GLY A 1 97 ? -12.622 -0.926 21.173 1.00 57.41 97 GLY A C 1
ATOM 760 O O . GLY A 1 97 ? -12.982 -0.504 22.267 1.00 57.41 97 GLY A O 1
ATOM 761 N N . SER A 1 98 ? -13.053 -2.092 20.689 1.00 61.50 98 SER A N 1
ATOM 762 C CA . SER A 1 98 ? -14.050 -2.925 21.380 1.00 61.50 98 SER A CA 1
ATOM 763 C C . SER A 1 98 ? -13.542 -3.461 22.720 1.00 61.50 98 SER A C 1
ATOM 765 O O . SER A 1 98 ? -14.271 -3.416 23.711 1.00 61.50 98 SER A O 1
ATOM 767 N N . ASP A 1 99 ? -12.280 -3.887 22.778 1.00 65.75 99 ASP A N 1
ATOM 768 C CA . ASP A 1 99 ? -11.668 -4.357 24.024 1.00 65.75 99 ASP A CA 1
ATOM 769 C C .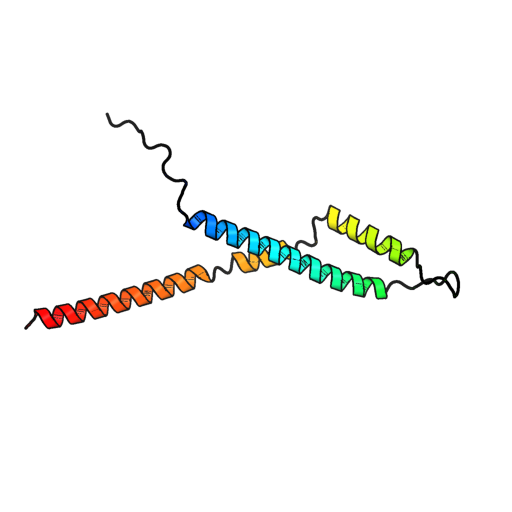 ASP A 1 99 ? -11.475 -3.213 25.026 1.00 65.75 99 ASP A C 1
ATOM 771 O O . ASP A 1 99 ? -11.791 -3.369 26.206 1.00 65.75 99 ASP A O 1
ATOM 775 N N . LEU A 1 100 ? -11.034 -2.036 24.567 1.00 68.69 100 LEU A N 1
ATOM 776 C CA . LEU A 1 100 ? -10.787 -0.888 25.441 1.00 68.69 100 LEU A CA 1
ATOM 777 C C . LEU A 1 100 ? -12.082 -0.302 26.029 1.00 68.69 100 LEU A C 1
ATOM 779 O O . LEU A 1 100 ? -12.136 -0.001 27.222 1.00 68.69 100 LEU A O 1
ATOM 783 N N . GLU A 1 101 ? -13.140 -0.192 25.222 1.00 70.81 101 GLU A N 1
ATOM 784 C CA . GLU A 1 101 ? -14.460 0.250 25.689 1.00 70.81 101 GLU A CA 1
ATOM 785 C C . GLU A 1 101 ? -15.091 -0.773 26.644 1.00 70.81 101 GLU A C 1
ATOM 787 O O . GLU A 1 101 ? -15.719 -0.398 27.636 1.00 70.81 101 GLU A O 1
ATOM 792 N N . SER A 1 102 ? -14.888 -2.075 26.415 1.00 71.88 102 SER A N 1
ATOM 793 C CA . SER A 1 102 ? -15.348 -3.110 27.349 1.00 71.88 102 SER A CA 1
ATOM 794 C C . SER A 1 102 ? -14.630 -3.029 28.703 1.00 71.88 102 SER A C 1
ATOM 796 O O . SER A 1 102 ? -15.264 -3.184 29.750 1.00 71.88 102 SER A O 1
ATOM 798 N N . LEU A 1 103 ? -13.329 -2.718 28.705 1.00 76.88 103 LEU A N 1
ATOM 799 C CA . LEU A 1 103 ? -12.548 -2.526 29.926 1.00 76.88 103 LEU A CA 1
ATOM 800 C C . LEU A 1 103 ? -13.025 -1.298 30.703 1.00 76.88 103 LEU A C 1
ATOM 802 O O . LEU A 1 103 ? -13.212 -1.369 31.918 1.00 76.88 103 LEU A O 1
ATOM 806 N N . LYS A 1 104 ? -13.256 -0.186 29.997 1.00 81.25 104 LYS A N 1
ATOM 807 C CA . LYS A 1 104 ? -13.747 1.057 30.596 1.00 81.25 104 LYS A CA 1
ATOM 808 C C . LYS A 1 104 ? -15.128 0.866 31.226 1.00 81.25 104 LYS A C 1
ATOM 810 O O . LYS A 1 104 ? -15.319 1.213 32.387 1.00 81.25 104 LYS A O 1
ATOM 815 N N . ASN A 1 105 ? -16.060 0.246 30.503 1.00 79.25 105 ASN A N 1
ATOM 816 C CA . ASN A 1 105 ? -17.407 -0.020 31.011 1.00 79.25 105 ASN A CA 1
ATOM 817 C C . ASN A 1 105 ? -17.396 -0.947 32.239 1.00 79.25 105 ASN A C 1
ATOM 819 O O . ASN A 1 105 ? -18.153 -0.733 33.184 1.00 79.25 105 ASN A O 1
ATOM 823 N N . ASN A 1 106 ? -16.516 -1.953 32.267 1.00 82.62 106 ASN A N 1
ATOM 824 C CA . ASN A 1 106 ? -16.348 -2.808 33.444 1.00 82.62 106 ASN A CA 1
ATOM 825 C C . ASN A 1 106 ? -15.786 -2.046 34.653 1.00 82.62 106 ASN A C 1
ATOM 827 O O . ASN A 1 106 ? -16.254 -2.259 35.771 1.00 82.62 106 ASN A O 1
ATOM 831 N N . ALA A 1 107 ? -14.829 -1.139 34.443 1.00 84.31 107 ALA A N 1
ATOM 832 C CA . ALA A 1 107 ? -14.296 -0.293 35.508 1.00 84.31 107 ALA A CA 1
ATOM 833 C C . ALA A 1 107 ? -15.363 0.667 36.067 1.00 84.31 107 ALA A C 1
ATOM 835 O O . ALA A 1 107 ? -15.531 0.748 37.285 1.00 84.31 107 ALA A O 1
ATOM 836 N N . ASP A 1 108 ? -16.132 1.322 35.192 1.00 85.75 108 ASP A N 1
ATOM 837 C CA . ASP A 1 108 ? -17.207 2.248 35.573 1.00 85.75 108 ASP A CA 1
ATOM 838 C C . ASP A 1 108 ? -18.310 1.523 36.377 1.00 85.75 108 ASP A C 1
ATOM 840 O O . ASP A 1 108 ? -18.762 2.005 37.419 1.00 85.75 108 ASP A O 1
ATOM 844 N N . ASN A 1 109 ? -18.686 0.307 35.965 1.00 84.94 109 ASN A N 1
ATOM 845 C CA . ASN A 1 109 ? -19.635 -0.528 36.707 1.00 84.94 109 ASN A CA 1
ATOM 846 C C . ASN A 1 109 ? -19.115 -0.916 38.098 1.00 84.94 109 ASN A C 1
ATOM 848 O O . ASN A 1 109 ? -19.876 -0.908 39.067 1.00 84.94 109 ASN A O 1
ATOM 852 N N . PHE A 1 110 ? -17.825 -1.235 38.217 1.00 86.81 110 PHE A N 1
ATOM 853 C CA . PHE A 1 110 ? -17.219 -1.601 39.496 1.00 86.81 110 PHE A CA 1
ATOM 854 C C . PHE A 1 110 ? -17.203 -0.422 40.481 1.00 86.81 110 PHE A C 1
ATOM 856 O O . PHE A 1 110 ? -17.525 -0.590 41.658 1.00 86.81 110 PHE A O 1
ATOM 863 N N . ILE A 1 111 ? -16.894 0.784 39.993 1.00 89.19 111 ILE A N 1
ATOM 864 C CA . ILE A 1 111 ? -16.928 2.028 40.778 1.00 89.19 111 ILE A CA 1
ATOM 865 C C . ILE A 1 111 ? -18.345 2.288 41.307 1.00 89.19 111 ILE A C 1
ATOM 867 O O . ILE A 1 111 ? -18.519 2.491 42.510 1.00 89.19 111 ILE A O 1
ATOM 871 N N . ASN A 1 112 ? -19.360 2.194 40.441 1.00 87.44 112 ASN A N 1
ATOM 872 C CA . ASN A 1 112 ? -20.760 2.413 40.819 1.00 87.44 112 ASN A CA 1
ATOM 873 C C . ASN A 1 112 ? -21.231 1.436 41.909 1.00 87.44 112 ASN A C 1
ATOM 875 O O . ASN A 1 112 ? -21.931 1.824 42.845 1.00 87.44 112 ASN A O 1
ATOM 879 N N . VAL A 1 113 ? -20.824 0.166 41.828 1.00 86.19 113 VAL A N 1
ATOM 880 C CA . VAL A 1 113 ? -21.153 -0.846 42.846 1.00 86.19 113 VAL A CA 1
ATOM 881 C C . VAL A 1 113 ? -20.540 -0.495 44.206 1.00 86.19 113 VAL A C 1
ATOM 883 O O . VAL A 1 113 ? -21.218 -0.607 45.230 1.00 86.19 113 VAL A O 1
ATOM 886 N N . ILE A 1 114 ? -19.288 -0.029 44.235 1.00 87.62 114 ILE A N 1
ATOM 887 C CA . ILE A 1 114 ? -18.622 0.407 45.473 1.00 87.62 114 ILE A CA 1
ATOM 888 C C . ILE A 1 114 ? -19.346 1.612 46.084 1.00 87.62 114 ILE A C 1
ATOM 890 O O . ILE A 1 114 ? -19.527 1.680 47.302 1.00 87.62 114 ILE A O 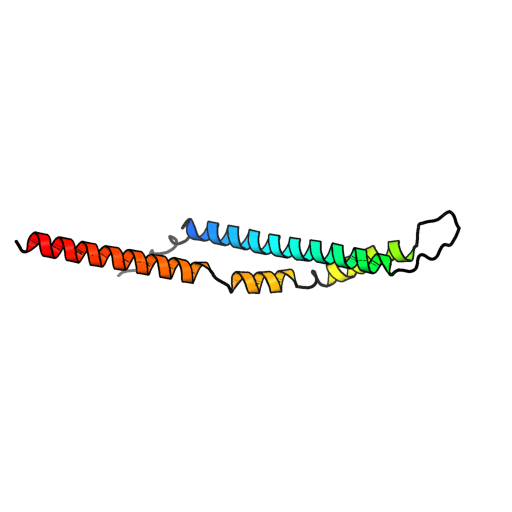1
ATOM 894 N N . GLU A 1 115 ? -19.768 2.561 45.254 1.00 87.31 115 GLU A N 1
ATOM 895 C CA . GLU A 1 115 ? -20.473 3.763 45.699 1.00 87.31 115 GLU A CA 1
ATOM 896 C C . GLU A 1 115 ? -21.839 3.429 46.313 1.00 87.31 115 GLU A C 1
ATOM 898 O O . GLU A 1 115 ? -22.176 3.908 47.399 1.00 87.31 115 GLU A O 1
ATOM 903 N N . LEU A 1 116 ? -22.582 2.512 45.687 1.00 85.31 116 LEU A N 1
ATOM 904 C CA . LEU A 1 116 ? -23.853 2.003 46.205 1.00 85.31 116 LEU A CA 1
ATOM 905 C C . LEU A 1 116 ? -23.691 1.258 47.537 1.00 85.31 116 LEU A C 1
ATOM 907 O O . LEU A 1 116 ? -24.529 1.414 48.428 1.00 85.31 116 LEU A O 1
ATOM 911 N N . MET A 1 117 ? -22.616 0.479 47.711 1.00 86.06 117 MET A N 1
ATOM 912 C CA . MET A 1 117 ? -22.328 -0.176 48.994 1.00 86.06 117 MET A CA 1
ATOM 913 C C . MET A 1 117 ? -22.043 0.845 50.100 1.00 86.06 117 MET A C 1
ATOM 915 O O . MET A 1 117 ? -22.609 0.735 51.186 1.00 86.06 117 MET A O 1
ATOM 919 N N . LYS A 1 118 ? -21.242 1.879 49.813 1.00 84.50 118 LYS A N 1
ATOM 920 C CA . LYS A 1 118 ? -20.945 2.952 50.778 1.00 84.50 118 LYS A CA 1
ATOM 921 C C . LYS A 1 118 ? -22.198 3.725 51.193 1.00 84.50 118 LYS A C 1
ATOM 923 O O . LYS A 1 118 ? -22.395 3.984 52.377 1.00 84.50 118 LYS A O 1
ATOM 928 N N . LEU A 1 119 ? -23.077 4.047 50.243 1.00 82.31 119 LEU A N 1
ATOM 929 C CA . LEU A 1 119 ? -24.346 4.728 50.524 1.00 82.31 119 LEU A CA 1
ATOM 930 C C . LEU A 1 119 ? -25.301 3.865 51.363 1.00 82.31 119 LEU A C 1
ATOM 932 O O . LEU A 1 119 ? -25.994 4.381 52.241 1.00 82.31 119 LEU A O 1
ATOM 936 N N . LYS A 1 120 ? -25.325 2.548 51.125 1.00 80.25 120 LYS A N 1
ATOM 937 C CA . LYS A 1 120 ? -26.131 1.605 51.911 1.00 80.25 120 LYS A CA 1
ATOM 938 C C . LYS A 1 120 ? -25.642 1.489 53.358 1.00 80.25 120 LYS A C 1
ATOM 940 O O . LYS A 1 120 ? -26.470 1.418 54.260 1.00 80.25 120 LYS A O 1
ATOM 945 N N . GLU A 1 121 ? -24.330 1.506 53.593 1.00 75.69 121 GLU A N 1
ATOM 946 C CA . GLU A 1 121 ? -23.769 1.512 54.952 1.00 75.69 121 GLU A CA 1
ATOM 947 C C . GLU A 1 121 ? -24.047 2.824 55.702 1.00 75.69 121 GLU A C 1
ATOM 949 O O . GLU A 1 121 ? -24.304 2.798 56.905 1.00 75.69 121 GLU A O 1
ATOM 954 N N . MET A 1 122 ? -24.052 3.965 55.003 1.00 71.75 122 MET A N 1
ATOM 955 C CA . MET A 1 122 ? -24.344 5.273 55.605 1.00 71.75 122 MET A CA 1
ATOM 956 C C . MET A 1 122 ? -25.818 5.452 55.993 1.00 71.75 122 MET A C 1
ATOM 958 O O . MET A 1 122 ? -26.093 6.081 57.007 1.00 71.75 122 MET A O 1
ATOM 962 N N . ASN A 1 123 ? -26.752 4.885 55.224 1.00 70.75 123 ASN A N 1
ATOM 963 C CA . ASN A 1 123 ? -28.195 4.965 55.496 1.00 70.75 123 ASN A CA 1
ATOM 964 C C . ASN A 1 123 ? -28.713 3.880 56.462 1.00 70.75 123 ASN A C 1
ATOM 966 O O . ASN A 1 123 ? -29.906 3.844 56.754 1.00 70.75 123 ASN A O 1
ATOM 970 N N . SER A 1 124 ? -27.847 2.971 56.924 1.00 62.91 124 SER A N 1
ATOM 971 C CA . SER A 1 124 ? -28.195 1.893 57.864 1.00 62.91 124 SER A CA 1
ATOM 972 C C . SER A 1 124 ? -27.805 2.201 59.323 1.00 62.91 124 SER A C 1
ATOM 974 O O . SER A 1 124 ? -27.859 1.299 60.163 1.00 62.91 124 SER A O 1
ATOM 976 N N . LYS A 1 125 ? -27.409 3.443 59.627 1.00 51.66 125 LYS A N 1
ATOM 977 C CA . LYS A 1 125 ? -27.207 3.976 60.985 1.00 51.66 125 LYS A CA 1
ATOM 978 C C . LYS A 1 125 ? -28.275 5.011 61.302 1.00 51.66 125 LYS A C 1
ATOM 980 O O . LYS A 1 125 ? -28.679 5.052 62.482 1.00 51.66 125 LYS A O 1
#

Radius of gyration: 29.34 Å; chains: 1; bounding box: 88×19×86 Å

Foldseek 3Di:
DDDDPPDDDDPDDPVVVVVVVVLVVLLVVLVVVLVVVVVVVLVVVLVVPDQPPPDPPDSDRPCSVVSVVVVVVVCVVVVHPCRSVVSSCVVVVPPPPVVVVVVVVVVVVVVVVVVVVVVVVVVVD